Protein AF-A0AA41TZ88-F1 (afdb_monomer)

Solvent-accessible surface area (backbone atoms only — not comparable to full-atom values): 7646 Å² total; per-residue (Å²): 122,84,71,51,71,53,73,46,80,28,76,50,82,86,48,71,72,56,52,52,51,49,52,56,50,50,54,72,71,31,80,36,76,44,71,87,45,68,51,34,34,44,33,20,28,51,43,65,84,74,71,44,84,81,65,102,60,92,67,61,49,42,34,39,40,38,36,41,36,88,97,21,65,59,59,93,59,40,37,65,69,52,78,91,51,87,49,33,90,81,72,76,41,64,66,53,26,36,42,35,41,32,48,53,52,88,50,81,63,38,55,58,47,45,56,45,35,68,75,55,46,64,89,56,25,47,69,69,78,133

Structure (mmCIF, N/CA/C/O backbone):
data_AF-A0AA41TZ88-F1
#
_entry.id   AF-A0AA41TZ88-F1
#
loop_
_atom_site.group_PDB
_atom_site.id
_atom_site.type_symbol
_atom_site.label_atom_id
_atom_site.label_alt_id
_atom_site.label_comp_id
_atom_site.label_asym_id
_atom_site.label_entity_id
_atom_site.label_seq_id
_atom_site.pdbx_PDB_ins_code
_atom_site.Cartn_x
_atom_site.Cartn_y
_atom_site.Cartn_z
_atom_site.occupancy
_atom_site.B_iso_or_equiv
_atom_site.auth_seq_id
_atom_site.auth_comp_id
_atom_site.auth_asym_id
_atom_site.auth_atom_id
_atom_site.pdbx_PDB_model_num
ATOM 1 N N . MET A 1 1 ? 1.968 11.458 -18.894 1.00 39.22 1 MET A N 1
ATOM 2 C CA . MET A 1 1 ? 0.773 10.583 -18.788 1.00 39.22 1 MET A CA 1
ATOM 3 C C . MET A 1 1 ? 0.180 10.893 -17.418 1.00 39.22 1 MET A C 1
ATOM 5 O O . MET A 1 1 ? 0.966 11.195 -16.534 1.00 39.22 1 MET A O 1
ATOM 9 N N . ARG A 1 2 ? -1.142 10.994 -17.206 1.00 42.16 2 ARG A N 1
ATOM 10 C CA . ARG A 1 2 ? -1.626 11.344 -15.849 1.00 42.16 2 ARG A CA 1
ATOM 11 C C . ARG A 1 2 ? -1.210 10.228 -14.885 1.00 42.16 2 ARG A C 1
ATOM 13 O O . ARG A 1 2 ? -1.413 9.065 -15.218 1.00 42.16 2 ARG A O 1
ATOM 20 N N . SER A 1 3 ? -0.610 10.587 -13.749 1.00 54.56 3 SER A N 1
ATOM 21 C CA . SER A 1 3 ? -0.401 9.649 -12.643 1.00 54.56 3 SER A CA 1
ATOM 22 C C . SER A 1 3 ? -1.758 9.036 -12.291 1.00 54.56 3 SER A C 1
ATOM 24 O O . SER A 1 3 ? -2.723 9.775 -12.079 1.00 54.56 3 SER A O 1
ATOM 26 N N . GLY A 1 4 ? -1.848 7.710 -12.358 1.00 60.22 4 GLY A N 1
ATOM 27 C CA . GLY A 1 4 ? -3.029 6.951 -11.964 1.00 60.22 4 GLY A CA 1
ATOM 28 C C . GLY A 1 4 ? -2.799 6.377 -10.575 1.00 60.22 4 GLY A C 1
ATOM 29 O O . GLY A 1 4 ? -1.741 5.795 -10.326 1.00 60.22 4 GLY A O 1
ATOM 30 N N . SER A 1 5 ? -3.770 6.562 -9.687 1.00 65.62 5 SER A N 1
ATOM 31 C CA . SER A 1 5 ? -3.784 5.979 -8.349 1.00 65.62 5 SER A CA 1
ATOM 32 C C . SER A 1 5 ? -5.067 5.180 -8.166 1.00 65.62 5 SER A C 1
ATOM 34 O O . SER A 1 5 ? -6.146 5.729 -8.372 1.00 65.62 5 SER A O 1
ATOM 36 N N . GLU A 1 6 ? -4.940 3.920 -7.767 1.00 72.38 6 GLU A N 1
ATOM 37 C CA . GLU A 1 6 ? -6.067 3.041 -7.438 1.00 72.38 6 GLU A CA 1
ATOM 38 C C . GLU A 1 6 ? -5.967 2.642 -5.966 1.00 72.38 6 GLU A C 1
ATOM 40 O O . GLU A 1 6 ? -4.889 2.261 -5.509 1.00 72.38 6 GLU A O 1
ATOM 45 N N . GLY A 1 7 ? -7.072 2.754 -5.228 1.00 79.38 7 GLY A N 1
ATOM 46 C CA . GLY A 1 7 ? -7.145 2.481 -3.793 1.00 79.38 7 GLY A CA 1
ATOM 47 C C . GLY A 1 7 ? -8.147 1.377 -3.475 1.00 79.38 7 GLY A C 1
ATOM 48 O O . GLY A 1 7 ? -9.196 1.282 -4.112 1.00 79.38 7 GLY A O 1
ATOM 49 N N . ILE A 1 8 ? -7.825 0.537 -2.493 1.00 85.06 8 ILE A N 1
ATOM 50 C CA . ILE A 1 8 ? -8.709 -0.519 -1.991 1.00 85.06 8 ILE A CA 1
ATOM 51 C C . ILE A 1 8 ? -8.926 -0.319 -0.492 1.00 85.06 8 ILE A C 1
ATOM 53 O O . ILE A 1 8 ? -7.974 -0.357 0.284 1.00 85.06 8 ILE A O 1
ATOM 57 N N . GLU A 1 9 ? -10.189 -0.166 -0.103 1.00 86.69 9 GLU A N 1
ATOM 58 C CA . GLU A 1 9 ? -10.629 -0.009 1.285 1.00 86.69 9 GLU A CA 1
ATOM 59 C C . GLU A 1 9 ? -10.618 -1.338 2.054 1.00 86.69 9 GLU A C 1
ATOM 61 O O . GLU A 1 9 ? -11.050 -2.374 1.535 1.00 86.69 9 GLU A O 1
ATOM 66 N N . LEU A 1 10 ? -10.193 -1.307 3.320 1.00 87.94 10 LEU A N 1
ATOM 67 C CA . LEU A 1 10 ? -10.085 -2.483 4.185 1.00 87.94 10 LEU A CA 1
ATOM 68 C C . LEU A 1 10 ? -11.025 -2.408 5.394 1.00 87.94 10 LEU A C 1
ATOM 70 O O . LEU A 1 10 ? -11.052 -1.435 6.154 1.00 87.94 10 LEU A O 1
ATOM 74 N N . ALA A 1 11 ? -11.759 -3.500 5.616 1.00 86.81 11 ALA A N 1
ATOM 75 C CA . ALA A 1 11 ? -12.764 -3.619 6.676 1.00 86.81 11 ALA A CA 1
ATOM 76 C C . ALA A 1 11 ? -12.190 -3.817 8.089 1.00 86.81 11 ALA A C 1
ATOM 78 O O . ALA A 1 11 ? -12.936 -3.765 9.066 1.00 86.81 11 ALA A O 1
ATOM 79 N N . GLY A 1 12 ? -10.888 -4.072 8.215 1.00 86.44 12 GLY A N 1
ATOM 80 C CA . GLY A 1 12 ? -10.242 -4.363 9.490 1.00 86.44 12 GLY A CA 1
ATOM 81 C C . GLY A 1 12 ? -8.801 -3.878 9.534 1.00 86.44 12 GLY A C 1
ATOM 82 O O . GLY A 1 12 ? -8.214 -3.540 8.506 1.00 86.44 12 GLY A O 1
ATOM 83 N N . ALA A 1 13 ? -8.256 -3.840 10.750 1.00 88.00 13 ALA A N 1
ATOM 84 C CA . ALA A 1 13 ? -6.880 -3.435 10.976 1.00 88.00 13 ALA A CA 1
ATOM 85 C C . ALA A 1 13 ? -5.899 -4.368 10.264 1.00 88.00 13 ALA A C 1
ATOM 87 O O . ALA A 1 13 ? -6.077 -5.586 10.296 1.00 88.00 13 ALA A O 1
ATOM 88 N N . VAL A 1 14 ? -4.853 -3.790 9.673 1.00 89.38 14 VAL A N 1
ATOM 89 C CA . VAL A 1 14 ? -3.804 -4.560 9.001 1.00 89.38 14 VAL A CA 1
ATOM 90 C C . VAL A 1 14 ? -2.858 -5.136 10.049 1.00 89.38 14 VAL A C 1
ATOM 92 O O . VAL A 1 14 ? -2.150 -4.404 10.746 1.00 89.38 14 VAL A O 1
ATOM 95 N N . ALA A 1 15 ? -2.838 -6.460 10.167 1.00 92.25 15 ALA A N 1
ATOM 96 C CA . ALA A 1 15 ? -1.938 -7.159 11.073 1.00 92.25 15 ALA A CA 1
ATOM 97 C C . ALA A 1 15 ? -0.502 -7.196 10.523 1.00 92.25 15 ALA A C 1
ATOM 99 O O . ALA A 1 15 ? -0.278 -7.238 9.312 1.00 92.25 15 ALA A O 1
ATOM 100 N N . ASP A 1 16 ? 0.490 -7.302 11.413 1.00 93.31 16 ASP A N 1
ATOM 101 C CA . ASP A 1 16 ? 1.904 -7.418 11.016 1.00 93.31 16 ASP A CA 1
ATOM 102 C C . ASP A 1 16 ? 2.155 -8.582 10.053 1.00 93.31 16 ASP A C 1
ATOM 104 O O . ASP A 1 16 ? 2.862 -8.436 9.060 1.00 93.31 16 ASP A O 1
ATOM 108 N N . ALA A 1 17 ? 1.501 -9.720 10.286 1.00 95.62 17 ALA A N 1
ATOM 109 C CA . ALA A 1 17 ? 1.618 -10.882 9.412 1.00 95.62 17 ALA A CA 1
ATOM 110 C C . ALA A 1 17 ? 1.068 -10.631 7.994 1.00 95.62 17 ALA A C 1
ATOM 112 O O . ALA A 1 17 ? 1.520 -11.260 7.038 1.00 95.62 17 ALA A O 1
ATOM 113 N N . GLU A 1 18 ? 0.083 -9.747 7.833 1.00 95.12 18 GLU A N 1
ATOM 114 C CA . GLU A 1 18 ? -0.470 -9.381 6.522 1.00 95.12 18 GLU A CA 1
ATOM 115 C C . GLU A 1 18 ? 0.461 -8.416 5.797 1.00 95.12 18 GLU A C 1
ATOM 117 O O . GLU A 1 18 ? 0.728 -8.592 4.608 1.00 95.12 18 GLU A O 1
ATOM 122 N N . LEU A 1 19 ? 1.038 -7.469 6.536 1.00 94.44 19 LEU A N 1
ATOM 123 C CA . LEU A 1 19 ? 2.074 -6.583 6.028 1.00 94.44 19 LEU A CA 1
ATOM 124 C C . LEU A 1 19 ? 3.321 -7.363 5.583 1.00 94.44 19 LEU A C 1
ATOM 126 O O . LEU A 1 19 ? 3.873 -7.088 4.519 1.00 94.44 19 LEU A O 1
ATOM 130 N N . ASP A 1 20 ? 3.737 -8.378 6.340 1.00 96.56 20 ASP A N 1
ATOM 131 C CA . ASP A 1 20 ? 4.852 -9.256 5.972 1.00 96.56 20 ASP A CA 1
ATOM 132 C C . ASP A 1 20 ? 4.559 -10.072 4.712 1.00 96.56 20 ASP A C 1
ATOM 134 O O . ASP A 1 20 ? 5.423 -10.214 3.843 1.00 96.56 20 ASP A O 1
ATOM 138 N N . ARG A 1 21 ? 3.325 -10.563 4.556 1.00 97.06 21 ARG A N 1
ATOM 139 C CA . ARG A 1 21 ? 2.897 -11.221 3.312 1.00 97.06 21 ARG A CA 1
ATOM 140 C C . ARG A 1 21 ? 2.933 -10.258 2.131 1.00 97.06 21 ARG A C 1
ATOM 142 O O . ARG A 1 21 ? 3.422 -10.641 1.069 1.00 97.06 21 ARG A O 1
ATOM 149 N N . LEU A 1 22 ? 2.467 -9.022 2.316 1.00 95.31 22 LEU A N 1
ATOM 150 C CA . LEU A 1 22 ? 2.533 -7.990 1.285 1.00 95.31 22 LEU A CA 1
ATOM 151 C C . LEU A 1 22 ? 3.988 -7.697 0.902 1.00 95.31 22 LEU A C 1
ATOM 153 O O . LEU A 1 22 ? 4.316 -7.728 -0.280 1.00 95.31 22 LEU A O 1
ATOM 157 N N . ARG A 1 23 ? 4.888 -7.511 1.876 1.00 96.00 23 ARG A N 1
ATOM 158 C CA . ARG A 1 23 ? 6.332 -7.320 1.639 1.00 96.00 23 ARG A CA 1
ATOM 159 C C . ARG A 1 23 ? 6.931 -8.444 0.803 1.00 96.00 23 ARG A C 1
ATOM 161 O O . ARG A 1 23 ? 7.644 -8.178 -0.164 1.00 96.00 23 ARG A O 1
ATOM 168 N N . LEU A 1 24 ? 6.658 -9.692 1.179 1.00 97.69 24 LEU A N 1
ATOM 169 C CA . LEU A 1 24 ? 7.157 -10.867 0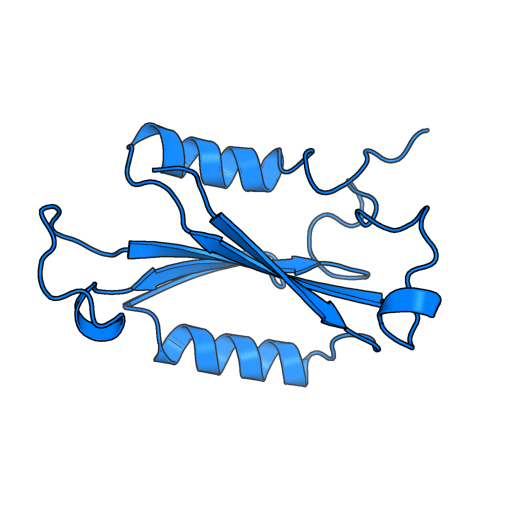.464 1.00 97.69 24 LEU A CA 1
ATOM 170 C C . LEU A 1 24 ? 6.633 -10.909 -0.973 1.00 97.69 24 LEU A C 1
ATOM 172 O O . LEU A 1 24 ? 7.407 -11.153 -1.898 1.00 97.69 24 LEU A O 1
ATOM 176 N N . PHE A 1 25 ? 5.343 -10.629 -1.162 1.00 96.44 25 PHE A N 1
ATOM 177 C CA . PHE A 1 25 ? 4.735 -10.562 -2.484 1.00 96.44 25 PHE A CA 1
ATOM 178 C C . PHE A 1 25 ? 5.366 -9.461 -3.346 1.00 96.44 25 PHE A C 1
ATOM 180 O O . PHE A 1 25 ? 5.835 -9.747 -4.447 1.00 96.44 25 PHE A O 1
ATOM 187 N N . LEU A 1 26 ? 5.438 -8.229 -2.830 1.00 95.50 26 LEU A N 1
ATOM 188 C CA . LEU A 1 26 ? 5.974 -7.072 -3.547 1.00 95.50 26 LEU A CA 1
ATOM 189 C C . LEU A 1 26 ? 7.429 -7.295 -3.967 1.00 95.50 26 LEU A C 1
ATOM 191 O O . LEU A 1 26 ? 7.752 -7.104 -5.136 1.00 95.50 26 LEU A O 1
ATOM 195 N N . ARG A 1 27 ? 8.274 -7.816 -3.066 1.00 95.62 27 ARG A N 1
ATOM 196 C CA . ARG A 1 27 ? 9.657 -8.209 -3.388 1.00 95.62 27 ARG A CA 1
ATOM 197 C C . ARG A 1 27 ? 9.741 -9.231 -4.519 1.00 95.62 27 ARG A C 1
ATOM 199 O O . ARG A 1 27 ? 10.689 -9.194 -5.292 1.00 95.62 27 ARG A O 1
ATOM 206 N N . GLY A 1 28 ? 8.782 -10.152 -4.608 1.00 94.69 28 GLY A N 1
ATOM 207 C CA . GLY A 1 28 ? 8.749 -11.171 -5.656 1.00 94.69 28 GLY A CA 1
ATOM 208 C C . GLY A 1 28 ? 8.351 -10.628 -7.031 1.00 94.69 28 GLY A C 1
ATOM 209 O O . GLY A 1 28 ? 8.795 -11.161 -8.052 1.00 94.69 28 GLY A O 1
ATOM 210 N N . VAL A 1 29 ? 7.522 -9.579 -7.077 1.00 90.75 29 VAL A N 1
ATOM 211 C CA . VAL A 1 29 ? 7.016 -8.993 -8.332 1.00 90.75 29 VAL A CA 1
ATOM 212 C C . VAL A 1 29 ? 7.840 -7.813 -8.847 1.00 90.75 29 VAL A C 1
ATOM 214 O O . VAL A 1 29 ? 7.727 -7.482 -10.024 1.00 90.75 29 VAL A O 1
ATOM 217 N N . SER A 1 30 ? 8.678 -7.212 -8.002 1.00 93.31 30 SER A N 1
ATOM 218 C CA . SER A 1 30 ? 9.505 -6.053 -8.342 1.00 93.31 30 SER A CA 1
ATOM 219 C C . SER A 1 30 ? 10.974 -6.403 -8.577 1.00 93.31 30 SER A C 1
ATOM 221 O O . SER A 1 30 ? 11.524 -7.273 -7.908 1.00 93.31 30 SER A O 1
ATOM 223 N N . ASP A 1 31 ? 11.630 -5.645 -9.446 1.00 93.19 31 ASP A N 1
ATOM 224 C CA . ASP A 1 31 ? 13.074 -5.692 -9.695 1.00 93.19 31 ASP A CA 1
ATOM 225 C C . ASP A 1 31 ? 13.841 -4.677 -8.825 1.00 93.19 31 ASP A C 1
ATOM 227 O O . ASP A 1 31 ? 15.009 -4.884 -8.500 1.00 93.19 31 ASP A O 1
ATOM 231 N N . ARG A 1 32 ? 13.169 -3.601 -8.389 1.00 92.94 32 ARG A N 1
ATOM 232 C CA . ARG A 1 32 ? 13.611 -2.716 -7.299 1.00 92.94 32 ARG A CA 1
ATOM 233 C C . ARG A 1 32 ? 12.545 -2.687 -6.212 1.00 92.94 32 ARG A C 1
ATOM 235 O O . ARG A 1 32 ? 11.381 -2.480 -6.531 1.00 92.94 32 ARG A O 1
ATOM 242 N N . PHE A 1 33 ? 12.955 -2.836 -4.957 1.00 95.00 33 PHE A N 1
ATOM 243 C CA . PHE A 1 33 ? 12.075 -2.796 -3.793 1.00 95.00 33 PHE A CA 1
ATOM 244 C C . PHE A 1 33 ? 12.730 -1.988 -2.676 1.00 95.00 33 PHE A C 1
ATOM 246 O O . PHE A 1 33 ? 13.793 -2.370 -2.183 1.00 95.00 33 PHE A O 1
ATOM 253 N N . GLU A 1 34 ? 12.070 -0.922 -2.244 1.00 93.62 34 GLU A N 1
ATOM 254 C CA . GLU A 1 34 ? 12.461 -0.131 -1.081 1.00 93.62 34 GLU A CA 1
ATOM 255 C C . GLU A 1 34 ? 11.231 0.097 -0.200 1.00 93.62 34 GLU A C 1
ATOM 257 O O . GLU A 1 34 ? 10.170 0.467 -0.689 1.00 93.62 34 GLU A O 1
ATOM 262 N N . GLU A 1 35 ? 11.357 -0.142 1.104 1.00 91.94 35 GLU A N 1
ATOM 263 C CA . GLU A 1 35 ? 10.343 0.250 2.085 1.00 91.94 35 GLU A CA 1
ATOM 264 C C . GLU A 1 35 ? 10.878 1.480 2.820 1.00 91.94 35 GLU A C 1
ATOM 266 O O . GLU A 1 35 ? 11.764 1.361 3.664 1.00 91.94 35 GLU A O 1
ATOM 271 N N . GLU A 1 36 ? 10.390 2.668 2.458 1.00 83.25 36 GLU A N 1
ATOM 272 C CA . GLU A 1 36 ? 10.867 3.934 3.040 1.00 83.25 36 GLU A CA 1
ATOM 273 C C . GLU A 1 36 ? 10.396 4.092 4.494 1.00 83.25 36 GLU A C 1
ATOM 275 O O . GLU A 1 36 ? 11.095 4.644 5.343 1.00 83.25 36 GLU A O 1
ATOM 280 N N . ARG A 1 37 ? 9.195 3.584 4.780 1.00 81.81 37 ARG A N 1
ATOM 281 C CA . ARG A 1 37 ? 8.540 3.568 6.094 1.00 81.81 37 ARG A CA 1
ATOM 282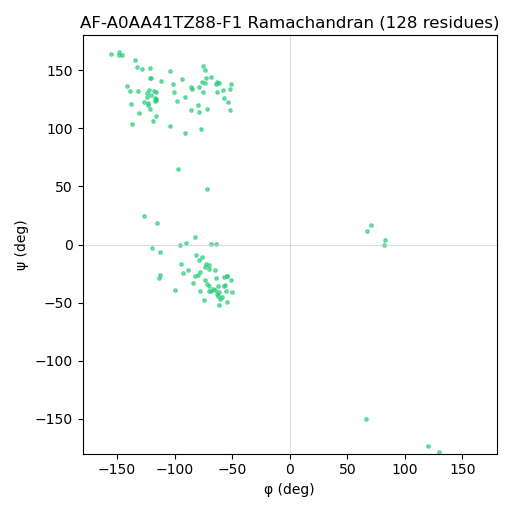 C C . ARG A 1 37 ? 7.537 2.421 6.138 1.00 81.81 37 ARG A C 1
ATOM 284 O O . ARG A 1 37 ? 7.143 1.914 5.089 1.00 81.81 37 ARG A O 1
ATOM 291 N N . ARG A 1 38 ? 7.089 2.039 7.337 1.00 88.25 38 ARG A N 1
ATOM 292 C CA . ARG A 1 38 ? 6.139 0.931 7.526 1.00 88.25 38 ARG A CA 1
ATOM 293 C C . ARG A 1 38 ? 4.906 1.115 6.632 1.00 88.25 38 ARG A C 1
ATOM 295 O O . ARG A 1 38 ? 4.160 2.076 6.803 1.00 88.25 38 ARG A O 1
ATOM 302 N N . GLY A 1 39 ? 4.716 0.193 5.687 1.00 88.25 39 GLY A N 1
ATOM 303 C CA . GLY A 1 39 ? 3.588 0.214 4.748 1.00 88.25 39 GLY A CA 1
ATOM 304 C C . GLY A 1 39 ? 3.758 1.108 3.517 1.00 88.25 39 GLY A C 1
ATOM 305 O O . GLY A 1 39 ? 2.826 1.195 2.731 1.00 88.25 39 GLY A O 1
ATOM 306 N N . SER A 1 40 ? 4.913 1.744 3.308 1.00 89.50 40 SER A N 1
ATOM 307 C CA . SER A 1 40 ? 5.193 2.582 2.134 1.00 89.50 40 SER A CA 1
ATOM 308 C C . SER A 1 40 ? 6.321 1.978 1.312 1.00 89.50 40 SER A C 1
ATOM 310 O O . SER A 1 40 ? 7.482 1.993 1.729 1.00 89.50 40 SER A O 1
ATOM 312 N N . PHE A 1 41 ? 5.977 1.474 0.133 1.00 91.00 41 PHE A N 1
ATOM 313 C CA . PHE A 1 41 ? 6.872 0.718 -0.733 1.00 91.00 41 PHE A CA 1
ATOM 314 C C . PHE A 1 41 ? 7.102 1.451 -2.052 1.00 91.00 41 PHE A C 1
ATOM 316 O O . PHE A 1 41 ? 6.146 1.742 -2.771 1.00 91.00 41 PHE A O 1
ATOM 323 N N . ASP A 1 42 ? 8.360 1.706 -2.396 1.00 91.56 42 ASP A N 1
ATOM 324 C CA . ASP A 1 42 ? 8.784 2.166 -3.715 1.00 91.56 42 ASP A CA 1
ATOM 325 C C . ASP A 1 42 ? 9.275 0.971 -4.539 1.00 91.56 42 ASP A C 1
ATOM 327 O O . ASP A 1 42 ? 10.168 0.223 -4.130 1.00 91.56 42 ASP A O 1
ATOM 331 N N . LEU A 1 43 ? 8.666 0.779 -5.706 1.00 92.31 43 LEU A N 1
ATOM 332 C CA . LEU A 1 43 ? 8.862 -0.386 -6.553 1.00 92.31 43 LEU A CA 1
ATOM 333 C C . LEU A 1 43 ? 9.357 0.035 -7.931 1.00 92.31 43 LEU A C 1
ATOM 335 O O . LEU A 1 43 ? 8.917 1.036 -8.492 1.00 92.31 43 LEU A O 1
ATOM 339 N N . GLY A 1 44 ? 10.238 -0.769 -8.509 1.00 91.62 44 GLY A N 1
ATOM 340 C CA . GLY A 1 44 ? 10.563 -0.734 -9.930 1.00 91.62 44 GLY A CA 1
ATOM 341 C C . GLY A 1 44 ? 10.263 -2.089 -10.552 1.00 91.62 44 GLY A C 1
ATOM 342 O O . GLY A 1 44 ? 10.722 -3.099 -10.027 1.00 91.62 44 GLY A O 1
ATOM 343 N N . VAL A 1 45 ? 9.507 -2.120 -11.648 1.00 90.06 45 VAL A N 1
ATOM 344 C CA . VAL A 1 45 ? 9.123 -3.359 -12.345 1.00 90.06 45 VAL A CA 1
ATOM 345 C C . VAL A 1 45 ? 9.558 -3.281 -13.803 1.00 90.06 45 VAL A C 1
ATOM 347 O O . VAL A 1 45 ? 9.275 -2.286 -14.472 1.00 90.06 45 VAL A O 1
ATOM 350 N N . VAL A 1 46 ? 10.239 -4.298 -14.324 1.00 88.19 46 VAL A N 1
ATOM 351 C CA . VAL A 1 46 ? 10.575 -4.333 -15.755 1.00 88.19 46 VAL A CA 1
ATOM 352 C C . VAL A 1 46 ? 9.295 -4.399 -16.614 1.00 88.19 46 VAL A C 1
ATOM 354 O O . VAL A 1 46 ? 8.341 -5.091 -16.240 1.00 88.19 46 VAL A O 1
ATOM 357 N N . PRO A 1 47 ? 9.221 -3.681 -17.751 1.00 84.19 47 PRO A N 1
ATOM 358 C CA . PRO A 1 47 ? 8.002 -3.575 -18.562 1.00 84.19 47 PRO A CA 1
ATOM 359 C C . PRO A 1 47 ? 7.429 -4.924 -19.016 1.00 84.19 47 PRO A C 1
ATOM 361 O O . PRO A 1 47 ? 6.210 -5.103 -19.048 1.00 84.19 47 PRO A O 1
ATOM 364 N N . GLU A 1 48 ? 8.292 -5.898 -19.292 1.00 84.44 48 GLU A N 1
ATOM 365 C CA . GLU A 1 48 ? 7.924 -7.225 -19.784 1.00 84.44 48 GLU A CA 1
ATOM 366 C C . GLU A 1 48 ? 7.059 -7.980 -18.768 1.00 84.44 48 GLU A C 1
ATOM 368 O O . GLU A 1 48 ? 6.114 -8.674 -19.143 1.00 84.44 48 GLU A O 1
ATOM 373 N N . ARG A 1 49 ? 7.320 -7.793 -17.467 1.00 84.38 49 ARG A N 1
ATOM 374 C CA . ARG A 1 49 ? 6.520 -8.397 -16.386 1.00 84.38 49 ARG A CA 1
ATOM 375 C C . ARG A 1 49 ? 5.124 -7.794 -16.274 1.00 84.38 49 ARG A C 1
ATOM 377 O O . ARG A 1 49 ? 4.230 -8.439 -15.735 1.00 84.38 49 ARG A O 1
ATOM 384 N N . LEU A 1 50 ? 4.933 -6.585 -16.795 1.00 81.69 50 LEU A N 1
ATOM 385 C CA . LEU A 1 50 ? 3.637 -5.913 -16.880 1.00 81.69 50 LEU A CA 1
ATOM 386 C C . LEU A 1 50 ? 2.908 -6.224 -18.196 1.00 81.69 50 LEU A C 1
ATOM 388 O O . LEU A 1 50 ? 1.834 -5.679 -18.438 1.00 81.69 50 LEU A O 1
ATOM 392 N N . GLY A 1 51 ? 3.488 -7.061 -19.066 1.00 83.56 51 GLY A N 1
ATOM 393 C CA . GLY A 1 51 ? 2.959 -7.321 -20.405 1.00 83.56 51 GLY A CA 1
ATOM 394 C C . GLY A 1 51 ? 3.115 -6.138 -21.366 1.00 83.56 51 GLY A C 1
ATOM 395 O O . GLY A 1 51 ? 2.452 -6.099 -22.401 1.00 83.56 51 GLY A O 1
ATOM 396 N N . VAL A 1 52 ? 3.977 -5.169 -21.040 1.00 77.69 52 VAL A N 1
ATOM 397 C CA . VAL A 1 52 ? 4.273 -4.013 -21.892 1.00 77.69 52 VAL A CA 1
ATOM 398 C C . VAL A 1 52 ? 5.451 -4.380 -22.789 1.00 77.69 52 VAL A C 1
ATOM 400 O O . VAL A 1 52 ? 6.602 -4.310 -22.372 1.00 77.69 52 VAL A O 1
ATOM 403 N N . LEU A 1 53 ? 5.140 -4.816 -24.011 1.00 68.19 53 LEU A N 1
ATOM 404 C CA . LEU A 1 53 ? 6.126 -5.301 -24.985 1.00 68.19 53 LEU A CA 1
ATOM 405 C C . LEU A 1 53 ? 6.706 -4.195 -25.873 1.00 68.19 53 LEU A C 1
ATOM 407 O O . LEU A 1 53 ? 7.784 -4.375 -26.427 1.00 68.19 53 LEU A O 1
ATOM 411 N N . ASP A 1 54 ? 5.995 -3.073 -26.005 1.00 63.53 54 ASP A N 1
ATOM 412 C CA . ASP A 1 54 ? 6.424 -1.928 -26.805 1.00 63.53 54 ASP A CA 1
ATOM 413 C C . ASP A 1 54 ? 6.555 -0.723 -25.879 1.00 63.53 54 ASP A C 1
ATOM 415 O O . ASP A 1 54 ? 5.588 -0.214 -25.303 1.00 63.53 54 ASP A O 1
ATOM 419 N N . SER A 1 55 ? 7.801 -0.374 -25.610 1.00 63.59 55 SER A N 1
ATOM 420 C CA . SER A 1 55 ? 8.175 0.589 -24.598 1.00 63.59 55 SER A CA 1
ATOM 421 C C . SER A 1 55 ? 9.253 1.481 -25.179 1.00 63.59 55 SER A C 1
ATOM 423 O O . SER A 1 55 ? 10.425 1.121 -25.175 1.00 63.59 55 SER A O 1
ATOM 425 N N . ASP A 1 56 ? 8.877 2.697 -25.561 1.00 64.81 56 ASP A N 1
ATOM 426 C CA . ASP A 1 56 ? 9.796 3.738 -26.041 1.00 64.81 56 ASP A CA 1
ATOM 427 C C . ASP A 1 56 ? 10.812 4.196 -24.966 1.00 64.81 56 ASP A C 1
ATOM 429 O O . ASP A 1 56 ? 11.591 5.124 -25.187 1.00 64.81 56 ASP A O 1
ATOM 433 N N . ARG A 1 57 ? 10.756 3.620 -23.755 1.00 63.72 57 ARG A N 1
ATOM 434 C CA . ARG A 1 57 ? 11.591 3.975 -22.603 1.00 63.72 57 ARG A CA 1
ATOM 435 C C . ARG A 1 57 ? 12.229 2.753 -21.959 1.00 63.72 57 ARG A C 1
ATOM 437 O O . ARG A 1 57 ? 11.544 1.967 -21.298 1.00 63.72 57 ARG A O 1
ATOM 444 N N . ASP A 1 58 ? 13.547 2.678 -22.061 1.00 65.31 58 ASP A N 1
ATOM 445 C CA . ASP A 1 58 ? 14.361 1.695 -21.352 1.00 65.31 58 ASP A CA 1
ATOM 446 C C . ASP A 1 58 ? 14.283 1.897 -19.822 1.00 65.31 58 ASP A C 1
ATOM 448 O O . ASP A 1 58 ? 14.339 3.026 -19.326 1.00 65.31 58 ASP A O 1
ATOM 452 N N . GLY A 1 59 ? 14.172 0.798 -19.063 1.00 80.19 59 GLY A N 1
ATOM 453 C CA . GLY A 1 59 ? 14.310 0.772 -17.597 1.00 80.19 59 GLY A CA 1
ATOM 454 C C . GLY A 1 59 ? 13.091 0.268 -16.807 1.00 80.19 59 GLY A C 1
ATOM 455 O O . GLY A 1 59 ? 12.072 -0.140 -17.364 1.00 80.19 59 GLY A O 1
ATOM 456 N N . LEU A 1 60 ? 13.175 0.372 -15.475 1.00 85.38 60 LEU A N 1
ATOM 457 C CA . LEU A 1 60 ? 12.122 -0.040 -14.536 1.00 85.38 60 LEU A CA 1
ATOM 458 C C . LEU A 1 60 ? 10.948 0.939 -14.483 1.00 85.38 60 LEU A C 1
ATOM 460 O O . LEU A 1 60 ? 11.140 2.129 -14.254 1.00 85.38 60 LEU A O 1
ATOM 464 N N . ARG A 1 61 ? 9.725 0.420 -14.583 1.00 85.62 61 ARG A N 1
ATOM 465 C CA . ARG A 1 61 ? 8.471 1.146 -14.355 1.00 85.62 61 ARG A CA 1
ATOM 466 C C . ARG A 1 61 ? 8.301 1.429 -12.859 1.00 85.62 61 ARG A C 1
ATOM 468 O O . ARG A 1 61 ? 8.218 0.467 -12.093 1.00 85.62 61 ARG A O 1
ATOM 475 N N . PRO A 1 62 ? 8.274 2.706 -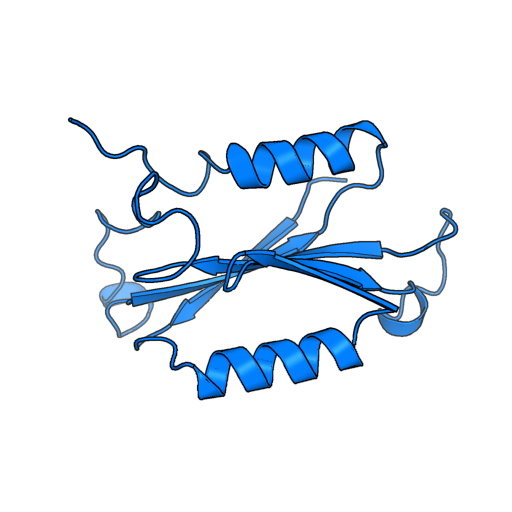12.438 1.00 87.69 62 PRO A N 1
ATOM 476 C CA . PRO A 1 62 ? 8.210 3.049 -11.027 1.00 87.69 62 PRO A CA 1
ATOM 477 C C . PRO A 1 62 ? 6.766 3.051 -10.502 1.00 87.69 62 PRO A C 1
ATOM 479 O O . PRO A 1 62 ? 5.871 3.644 -11.109 1.00 87.69 62 PRO A O 1
ATOM 482 N N . PHE A 1 63 ? 6.554 2.433 -9.341 1.00 87.88 63 PHE A N 1
ATOM 483 C CA . PHE A 1 63 ? 5.279 2.418 -8.620 1.00 87.88 63 PHE A CA 1
ATOM 484 C C . PHE A 1 63 ? 5.491 2.742 -7.140 1.00 87.88 63 PHE A C 1
ATOM 486 O O . PHE A 1 63 ? 6.550 2.459 -6.589 1.00 87.88 63 PHE A O 1
ATOM 493 N N . ALA A 1 64 ? 4.476 3.298 -6.484 1.00 88.81 64 ALA A N 1
ATOM 494 C CA . ALA A 1 64 ? 4.368 3.261 -5.029 1.00 88.81 64 ALA A CA 1
ATOM 495 C C . ALA A 1 64 ? 3.190 2.381 -4.610 1.00 88.81 64 ALA A C 1
ATOM 497 O O . ALA A 1 64 ? 2.130 2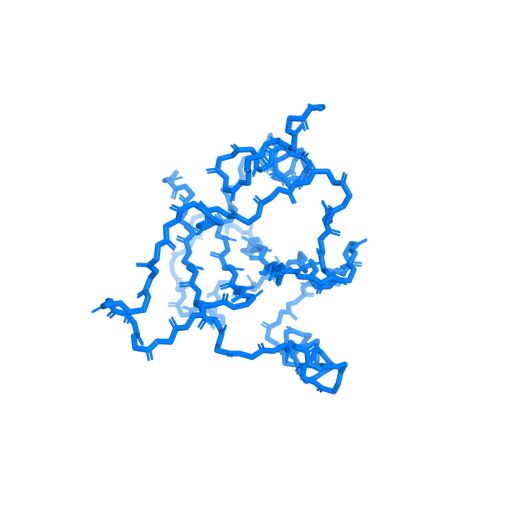.443 -5.230 1.00 88.81 64 ALA A O 1
ATOM 498 N N . VAL A 1 65 ? 3.374 1.601 -3.548 1.00 90.38 65 VAL A N 1
ATOM 499 C CA . VAL A 1 65 ? 2.288 0.930 -2.826 1.00 90.38 65 VAL A CA 1
ATOM 500 C C . VAL A 1 65 ? 2.271 1.482 -1.410 1.00 90.38 65 VAL A C 1
ATOM 502 O O . VAL A 1 65 ? 3.295 1.446 -0.731 1.00 90.38 65 VAL A O 1
ATOM 505 N N . VAL A 1 66 ? 1.134 2.016 -0.977 1.00 87.44 66 VAL A N 1
ATOM 506 C CA . VAL A 1 66 ? 0.992 2.684 0.320 1.00 87.44 66 VAL A CA 1
ATOM 507 C C . VAL A 1 66 ? -0.164 2.058 1.077 1.00 87.44 66 VAL A C 1
ATOM 509 O O . VAL A 1 66 ? -1.279 2.026 0.574 1.00 87.44 66 VAL A O 1
ATOM 512 N N . VAL A 1 67 ? 0.115 1.558 2.275 1.00 88.19 67 VAL A N 1
ATOM 513 C CA . VAL A 1 67 ? -0.885 1.196 3.276 1.00 88.19 67 VAL A CA 1
ATOM 514 C C . VAL A 1 67 ? -1.110 2.423 4.150 1.00 88.19 67 VAL A C 1
ATOM 516 O O . VAL A 1 67 ? -0.148 2.970 4.695 1.00 88.19 67 VAL A O 1
ATOM 519 N N . SER A 1 68 ? -2.362 2.834 4.288 1.00 82.56 68 SER A N 1
ATOM 520 C CA . SER A 1 68 ? -2.764 3.993 5.083 1.00 82.56 68 SER A CA 1
ATOM 521 C C . SER A 1 68 ? -3.752 3.565 6.166 1.00 82.56 68 SER A C 1
ATOM 523 O O . SER A 1 68 ? -4.486 2.593 5.996 1.00 82.56 68 SER A O 1
ATOM 525 N N . GLY A 1 69 ? -3.771 4.287 7.284 1.00 79.88 69 GLY A N 1
ATOM 526 C CA . GLY A 1 69 ? -4.614 3.998 8.446 1.00 79.88 69 GLY A CA 1
ATOM 527 C C . GLY A 1 69 ? -3.802 3.977 9.745 1.00 79.88 69 GLY A C 1
ATOM 528 O O . GLY A 1 69 ? -2.598 4.242 9.717 1.00 79.88 69 GLY A O 1
ATOM 529 N N . PRO A 1 70 ? -4.440 3.692 10.891 1.00 81.62 70 PRO A N 1
ATOM 530 C CA . PRO A 1 70 ? -3.769 3.687 12.189 1.00 81.62 70 PRO A CA 1
ATOM 531 C C . PRO A 1 70 ? -2.494 2.829 12.207 1.00 81.62 70 PRO A C 1
ATOM 533 O O . PRO A 1 70 ? -2.500 1.682 11.771 1.00 81.62 70 PRO A O 1
ATOM 536 N N . ALA A 1 71 ? -1.406 3.361 12.765 1.00 83.50 71 ALA A N 1
ATOM 537 C CA . ALA A 1 71 ? -0.069 2.765 12.825 1.00 83.50 71 ALA A CA 1
ATOM 538 C C . ALA A 1 71 ? 0.684 2.612 11.481 1.00 83.50 71 ALA A C 1
ATOM 540 O O . ALA A 1 71 ? 1.732 1.943 11.445 1.00 83.50 71 ALA A O 1
ATOM 541 N N . PHE A 1 72 ?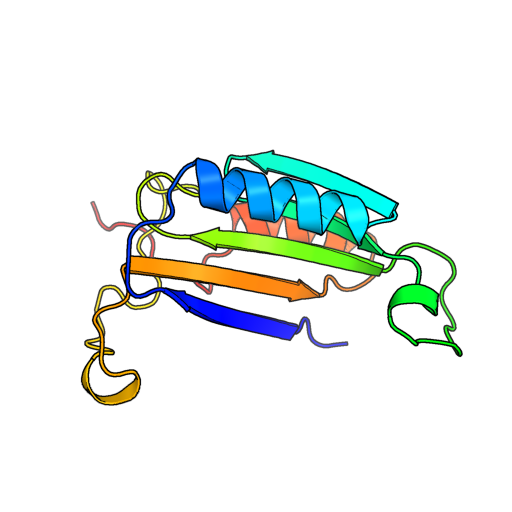 0.193 3.236 10.403 1.00 81.25 72 PHE A N 1
ATOM 542 C CA . PHE A 1 72 ? 0.814 3.276 9.075 1.00 81.25 72 PHE A CA 1
ATOM 543 C C . PHE A 1 72 ? 0.947 4.711 8.545 1.00 81.25 72 PHE A C 1
ATOM 545 O O . PHE A 1 72 ? 0.142 5.586 8.853 1.00 81.25 72 PHE A O 1
ATOM 552 N N . GLY A 1 73 ? 1.961 4.955 7.708 1.00 68.94 73 GLY A N 1
ATOM 553 C CA . GLY A 1 73 ? 2.196 6.280 7.121 1.00 68.94 73 GLY A CA 1
ATOM 554 C C . GLY A 1 73 ? 2.583 7.347 8.155 1.00 68.94 73 GLY A C 1
ATOM 555 O O . GLY A 1 73 ? 3.218 7.033 9.159 1.00 68.94 73 GLY A O 1
ATOM 556 N N . ASP A 1 74 ? 2.227 8.610 7.896 1.00 63.38 74 ASP A N 1
ATOM 557 C CA . ASP A 1 74 ? 2.413 9.710 8.855 1.00 63.38 74 ASP A CA 1
ATOM 558 C C . ASP A 1 74 ? 1.107 9.972 9.624 1.00 63.38 74 ASP A C 1
ATOM 560 O O . ASP A 1 74 ? 0.494 11.031 9.488 1.00 63.38 74 ASP A O 1
ATOM 564 N N . GLU A 1 75 ? 0.661 9.004 10.426 1.00 62.06 75 GLU A N 1
ATOM 565 C CA . GLU A 1 75 ? -0.528 9.142 11.291 1.00 62.06 75 GLU A CA 1
ATOM 566 C C . GLU A 1 75 ? -0.481 10.416 12.162 1.00 62.06 75 GLU A C 1
ATOM 568 O O . GLU A 1 75 ? -1.506 11.039 12.443 1.00 62.06 75 GLU A O 1
ATOM 573 N N . ASP A 1 76 ? 0.725 10.852 12.535 1.00 61.38 76 ASP A N 1
ATOM 574 C CA . ASP A 1 76 ? 0.953 12.077 13.304 1.00 61.38 76 ASP A CA 1
ATOM 575 C C . ASP A 1 76 ? 0.735 13.367 12.489 1.00 61.38 76 ASP A C 1
ATOM 577 O O . ASP A 1 76 ? 0.589 14.448 13.062 1.00 61.38 76 ASP A O 1
ATOM 581 N N . VAL A 1 77 ? 0.718 13.278 11.157 1.00 55.50 77 VAL A N 1
ATOM 582 C CA . VAL A 1 77 ? 0.708 14.427 10.234 1.00 55.50 77 VAL A CA 1
ATOM 583 C C . VAL A 1 77 ? -0.618 14.535 9.468 1.00 55.50 77 VAL A C 1
ATOM 585 O O . VAL A 1 77 ? -1.021 15.635 9.079 1.00 55.50 77 VAL A O 1
ATOM 588 N N . PHE A 1 78 ? -1.334 13.425 9.281 1.00 57.94 78 PHE A N 1
ATOM 589 C CA . PHE A 1 78 ? -2.380 13.313 8.269 1.00 57.94 78 PHE A CA 1
ATOM 590 C C . PHE A 1 78 ? -3.618 12.519 8.735 1.00 57.94 78 PHE A C 1
ATOM 592 O O . PHE A 1 78 ? -3.497 11.450 9.324 1.00 57.94 78 PHE A O 1
ATOM 599 N N . GLU A 1 79 ? -4.823 13.017 8.424 1.00 54.12 79 GLU A N 1
ATOM 600 C CA . GLU A 1 79 ? -6.102 12.312 8.642 1.00 54.12 79 GLU A CA 1
ATOM 601 C C . GLU A 1 79 ? -6.542 11.545 7.392 1.00 54.12 79 GLU A C 1
ATOM 603 O O . GLU A 1 79 ? -6.416 12.065 6.280 1.00 54.12 79 GLU A O 1
ATOM 608 N N . ALA A 1 80 ? -7.127 10.355 7.579 1.00 62.09 80 ALA A N 1
ATOM 609 C CA . ALA A 1 80 ? -7.664 9.523 6.500 1.00 62.09 80 ALA A CA 1
ATOM 610 C C . ALA A 1 80 ? -8.607 10.316 5.572 1.00 62.09 80 ALA A C 1
ATOM 612 O O . ALA A 1 80 ? -9.454 11.079 6.046 1.00 62.09 80 ALA A O 1
ATOM 613 N N . GLN A 1 81 ? -8.497 10.109 4.251 1.00 57.31 81 GLN A N 1
ATOM 614 C CA . GLN A 1 81 ? -9.222 10.888 3.230 1.00 57.31 81 GLN A CA 1
ATOM 615 C C . GLN A 1 81 ? -10.743 10.914 3.424 1.00 57.31 81 GLN A C 1
ATOM 617 O O . GLN A 1 81 ? -11.418 11.848 2.990 1.00 57.31 81 GLN A O 1
ATOM 622 N N . HIS A 1 82 ? -11.274 9.869 4.053 1.00 61.28 82 HIS A N 1
ATOM 623 C CA . HIS A 1 82 ? -12.699 9.635 4.237 1.00 61.28 82 HIS A CA 1
ATOM 624 C C . HIS A 1 82 ? -13.121 9.673 5.705 1.00 61.28 82 HIS A C 1
ATOM 626 O O . HIS A 1 82 ? -14.203 9.199 6.038 1.00 61.28 82 HIS A O 1
ATOM 632 N N . ALA A 1 83 ? -12.309 10.264 6.587 1.00 63.75 83 ALA A N 1
ATOM 633 C CA . ALA A 1 83 ? -12.650 10.389 8.003 1.00 63.75 83 ALA A CA 1
ATOM 634 C C . ALA A 1 83 ? -13.991 11.121 8.235 1.00 63.75 83 ALA A C 1
ATOM 636 O O . ALA A 1 83 ? -14.679 10.848 9.217 1.00 63.75 83 ALA A O 1
ATOM 637 N N . ASP A 1 84 ? -14.387 12.023 7.326 1.00 68.19 84 ASP A N 1
ATOM 638 C CA . ASP A 1 84 ? -15.643 12.781 7.381 1.00 68.19 84 ASP A CA 1
ATOM 639 C C . ASP A 1 84 ? -16.799 12.168 6.567 1.00 68.19 84 ASP A C 1
ATOM 641 O O . ASP A 1 84 ? -17.907 12.711 6.584 1.00 68.19 84 ASP A O 1
ATOM 645 N N . MET A 1 85 ? -16.587 11.037 5.885 1.00 74.19 85 MET A N 1
ATOM 646 C CA . MET A 1 85 ? -17.596 10.391 5.046 1.00 74.19 85 MET A CA 1
ATOM 647 C C . MET A 1 85 ? -17.958 8.999 5.569 1.00 74.19 85 MET A C 1
ATOM 649 O O . MET A 1 85 ? -17.112 8.120 5.706 1.00 74.19 85 MET A O 1
ATOM 653 N N . ASP A 1 86 ? -19.251 8.757 5.794 1.00 81.44 86 ASP A N 1
ATOM 654 C CA . ASP A 1 86 ? -19.728 7.407 6.086 1.00 81.44 86 ASP A CA 1
ATOM 655 C C . ASP A 1 86 ? -19.794 6.582 4.796 1.00 81.44 86 ASP A C 1
ATOM 657 O O . ASP A 1 86 ? -20.738 6.696 4.014 1.00 81.44 86 ASP A O 1
ATOM 661 N N . LEU A 1 87 ? -18.773 5.755 4.575 1.00 82.69 87 LEU A N 1
ATOM 662 C CA . LEU A 1 87 ? -18.673 4.880 3.408 1.00 82.69 87 LEU A CA 1
ATOM 663 C C . LEU A 1 87 ? -19.519 3.604 3.513 1.00 82.69 87 LEU A C 1
ATOM 665 O O . LEU A 1 87 ? -19.764 2.952 2.494 1.00 82.69 87 LEU A O 1
ATOM 669 N N . ARG A 1 88 ? -20.038 3.265 4.703 1.00 86.31 88 ARG A N 1
ATOM 670 C CA . ARG A 1 88 ? -20.831 2.041 4.927 1.00 86.31 88 ARG A CA 1
ATOM 671 C C . ARG A 1 88 ? -21.971 1.838 3.923 1.00 86.31 88 ARG A C 1
ATOM 673 O O . ARG A 1 88 ? -22.134 0.699 3.489 1.00 86.31 88 ARG A O 1
ATOM 680 N N . PRO A 1 89 ? -22.741 2.864 3.506 1.00 91.50 89 PRO A N 1
ATOM 681 C CA . PRO A 1 89 ? -23.822 2.683 2.538 1.00 91.50 89 PRO A CA 1
ATOM 682 C C . PRO A 1 89 ? -23.352 2.252 1.142 1.00 91.50 89 PRO A C 1
ATOM 684 O O . PRO A 1 89 ? -24.145 1.696 0.388 1.00 91.50 89 PRO A O 1
ATOM 687 N N . PHE A 1 90 ? -22.089 2.510 0.792 1.00 88.38 90 PHE A N 1
ATOM 688 C CA . PHE A 1 90 ? -21.540 2.242 -0.539 1.00 88.38 90 PHE A CA 1
ATOM 689 C C . PHE A 1 90 ? -20.730 0.946 -0.588 1.00 88.38 90 PHE A C 1
ATOM 691 O O . PHE A 1 90 ? -20.824 0.212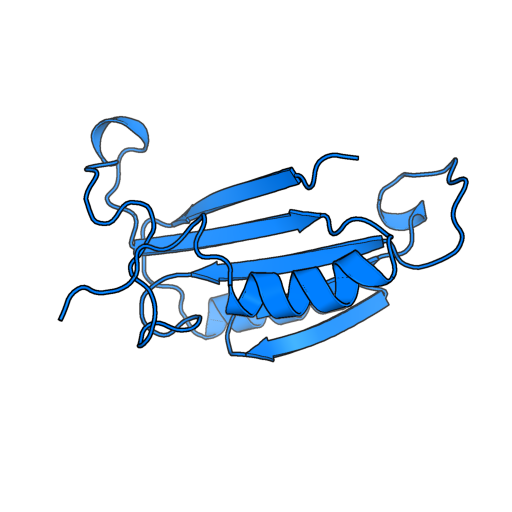 -1.569 1.00 88.38 90 PHE A O 1
ATOM 698 N N . ILE A 1 91 ? -19.958 0.655 0.466 1.00 86.19 91 ILE A N 1
ATOM 699 C CA . ILE A 1 91 ? -19.037 -0.495 0.499 1.00 86.19 91 ILE A CA 1
ATOM 700 C C . ILE A 1 91 ? -19.442 -1.586 1.504 1.00 86.19 91 ILE A C 1
ATOM 702 O O . ILE A 1 91 ? -18.840 -2.654 1.531 1.00 86.19 91 ILE A O 1
ATOM 706 N N . GLY A 1 92 ? -20.473 -1.351 2.323 1.00 91.44 92 GLY A N 1
ATOM 707 C CA . GLY A 1 92 ? -21.020 -2.331 3.270 1.00 91.44 92 GLY A CA 1
ATOM 708 C C . GLY A 1 92 ? -20.270 -2.454 4.603 1.00 91.44 92 GLY A C 1
ATOM 709 O O . GLY A 1 92 ? -20.692 -3.226 5.462 1.00 91.44 92 GLY A O 1
ATOM 710 N N . PHE A 1 93 ? -19.191 -1.695 4.810 1.00 88.38 93 PHE A N 1
ATOM 711 C CA . PHE A 1 93 ? -18.414 -1.666 6.054 1.00 88.38 93 PHE A CA 1
ATOM 712 C C . PHE A 1 93 ? -17.812 -0.278 6.313 1.00 88.38 93 PHE A C 1
ATOM 714 O O . PHE A 1 93 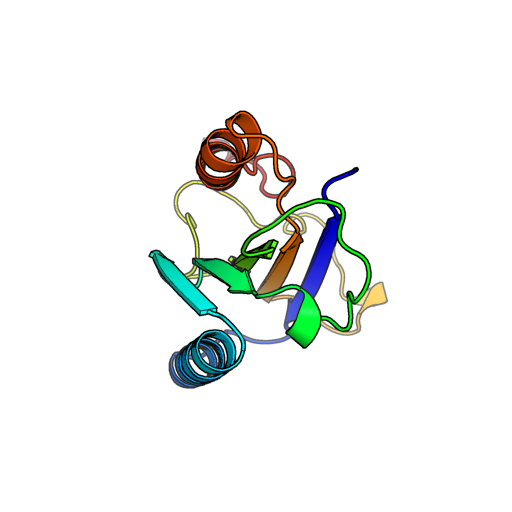? -17.777 0.569 5.423 1.00 88.38 93 PHE A O 1
ATOM 721 N N . ALA A 1 94 ? -17.391 -0.027 7.556 1.00 85.81 94 ALA A N 1
ATOM 722 C CA . ALA A 1 94 ? -16.632 1.173 7.901 1.00 85.81 94 ALA A CA 1
ATOM 723 C C . ALA A 1 94 ? -15.148 0.880 7.641 1.00 85.81 94 ALA A C 1
ATOM 725 O O . ALA A 1 94 ? -14.614 -0.028 8.286 1.00 85.81 94 ALA A O 1
ATOM 726 N N . PRO A 1 95 ? -14.499 1.569 6.692 1.00 83.94 95 PRO A N 1
ATOM 727 C CA . PRO A 1 95 ? -13.099 1.325 6.404 1.00 83.94 95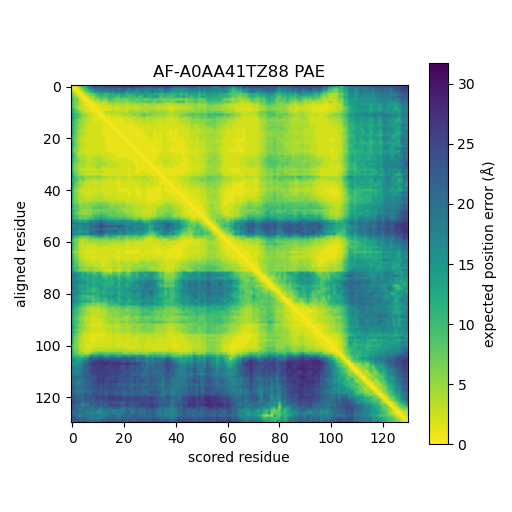 PRO A CA 1
ATOM 728 C C . PRO A 1 95 ? -12.233 1.774 7.576 1.00 83.94 95 PRO A C 1
ATOM 730 O O . PRO A 1 95 ? -12.532 2.755 8.259 1.00 83.94 95 PRO A O 1
ATOM 733 N N . THR A 1 96 ? -11.168 1.019 7.819 1.00 84.25 96 THR A N 1
ATOM 734 C CA . THR A 1 96 ? -10.179 1.340 8.862 1.00 84.25 96 THR A CA 1
ATOM 735 C C . THR A 1 96 ? -8.818 1.683 8.274 1.00 84.25 96 THR A C 1
ATOM 737 O O . THR A 1 96 ? -8.066 2.434 8.887 1.00 84.25 96 THR A O 1
ATOM 740 N N . HIS A 1 97 ? -8.513 1.114 7.109 1.00 84.81 97 HIS A N 1
ATOM 741 C CA . HIS A 1 97 ? -7.266 1.257 6.374 1.00 84.81 97 HIS A CA 1
ATOM 742 C C . HIS A 1 97 ? -7.575 1.232 4.880 1.00 84.81 97 HIS A C 1
ATOM 744 O O . HIS A 1 97 ? -8.615 0.705 4.476 1.00 84.81 97 HIS A O 1
ATOM 750 N N . ASP A 1 98 ? -6.627 1.689 4.076 1.00 85.69 98 ASP A N 1
ATOM 751 C CA . ASP A 1 98 ? -6.637 1.530 2.627 1.00 85.69 98 ASP A CA 1
ATOM 752 C C . ASP A 1 98 ? -5.265 1.082 2.116 1.00 85.69 98 ASP A C 1
ATOM 754 O O . ASP A 1 98 ? -4.239 1.235 2.787 1.00 85.69 98 ASP A O 1
ATOM 758 N N . VAL A 1 99 ? -5.260 0.489 0.924 1.00 88.06 99 VAL A N 1
ATOM 759 C CA . VAL A 1 99 ? -4.040 0.227 0.158 1.00 88.06 99 VAL A CA 1
ATOM 760 C C . VAL A 1 99 ? -4.142 0.927 -1.186 1.00 88.06 99 VAL A C 1
ATOM 762 O O . VAL A 1 99 ? -4.991 0.577 -2.006 1.00 88.06 99 VAL A O 1
ATOM 765 N N . GLY A 1 100 ? -3.251 1.883 -1.423 1.00 86.44 100 GLY A N 1
ATOM 766 C CA . GLY A 1 100 ? -3.117 2.610 -2.678 1.00 86.44 100 GLY A CA 1
ATOM 767 C C . GLY A 1 100 ? -1.961 2.096 -3.532 1.00 86.44 100 GLY A C 1
ATOM 768 O O . GLY A 1 100 ? -0.866 1.856 -3.023 1.00 86.44 100 GLY A O 1
ATOM 769 N N . VAL A 1 101 ? -2.176 1.984 -4.842 1.00 87.25 101 VAL A N 1
ATOM 770 C CA . VAL A 1 101 ? -1.135 1.732 -5.848 1.00 87.25 101 VAL A CA 1
ATOM 771 C C . VAL A 1 101 ? -1.052 2.932 -6.782 1.00 87.25 101 VAL A C 1
ATOM 773 O O . VAL A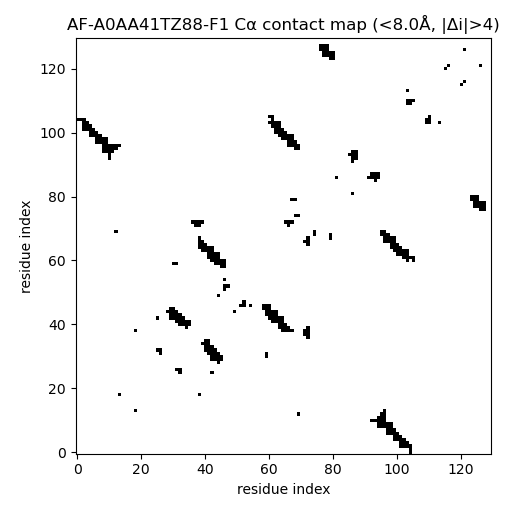 1 101 ? -2.049 3.329 -7.379 1.00 87.25 101 VAL A O 1
ATOM 776 N N . ILE A 1 102 ? 0.141 3.506 -6.921 1.00 83.69 102 ILE A N 1
ATOM 777 C CA . ILE A 1 102 ? 0.384 4.744 -7.665 1.00 83.69 102 ILE A CA 1
ATOM 778 C C . ILE A 1 102 ? 1.425 4.474 -8.746 1.00 83.69 102 ILE A C 1
ATOM 780 O O . ILE A 1 102 ? 2.562 4.117 -8.437 1.00 83.69 102 ILE A O 1
ATOM 784 N N . ALA A 1 103 ? 1.065 4.680 -10.012 1.00 84.19 103 ALA A N 1
ATOM 785 C CA . ALA A 1 103 ? 2.030 4.664 -11.109 1.00 84.19 103 ALA A CA 1
ATOM 786 C C . ALA A 1 103 ? 2.769 6.010 -11.166 1.00 84.19 103 ALA A C 1
ATOM 788 O O . ALA A 1 103 ? 2.144 7.056 -11.354 1.00 84.19 103 ALA A O 1
ATOM 789 N N . LYS A 1 104 ? 4.098 6.003 -11.020 1.00 75.56 104 LYS A N 1
ATOM 790 C CA . LYS A 1 104 ? 4.903 7.234 -11.047 1.00 75.56 104 LYS A CA 1
ATOM 791 C C . LYS A 1 104 ? 5.253 7.589 -12.497 1.00 75.56 104 LYS A C 1
ATOM 793 O O . LYS A 1 104 ? 5.634 6.722 -13.285 1.00 75.56 104 LYS A O 1
ATOM 798 N N . ASP A 1 105 ? 5.120 8.865 -12.869 1.00 64.44 105 ASP A N 1
ATOM 799 C CA . ASP A 1 105 ? 5.546 9.315 -14.201 1.00 64.44 105 ASP A CA 1
ATOM 800 C C . ASP A 1 105 ? 7.087 9.383 -14.263 1.00 64.44 105 ASP A C 1
ATOM 802 O O . ASP A 1 105 ? 7.772 9.612 -13.270 1.00 64.44 105 ASP A O 1
ATOM 806 N N . TRP A 1 106 ? 7.647 9.167 -15.447 1.00 50.97 106 TRP A N 1
ATOM 807 C CA . TRP A 1 106 ? 9.079 8.916 -15.678 1.00 50.97 106 TRP A CA 1
ATOM 808 C C . TRP A 1 106 ? 9.968 10.169 -15.742 1.00 50.97 106 TRP A C 1
ATOM 810 O O . TRP A 1 106 ? 11.135 10.088 -16.135 1.00 50.97 106 TRP A O 1
ATOM 820 N N . SER A 1 107 ? 9.443 11.363 -15.462 1.00 44.38 107 SER A N 1
ATOM 821 C CA . SER A 1 107 ? 10.277 12.566 -15.498 1.00 44.38 107 SER A CA 1
ATOM 822 C C . SER A 1 107 ? 11.210 12.579 -14.283 1.00 44.38 107 SER A C 1
ATOM 824 O O . SER A 1 107 ? 10.811 12.252 -13.174 1.00 44.38 107 SER A O 1
ATOM 826 N N . ARG A 1 108 ? 12.475 12.973 -14.472 1.00 39.22 108 ARG A N 1
ATOM 827 C CA . ARG A 1 108 ? 13.469 13.088 -13.384 1.00 39.22 108 ARG A CA 1
ATOM 828 C C . ARG A 1 108 ? 12.976 13.979 -12.230 1.00 39.22 108 ARG A C 1
ATOM 830 O O . ARG A 1 108 ? 13.345 13.754 -11.089 1.00 39.22 108 ARG A O 1
ATOM 837 N N . HIS A 1 109 ? 12.090 14.930 -12.541 1.00 39.41 109 HIS A N 1
ATOM 838 C CA . HIS A 1 109 ? 11.327 15.709 -11.567 1.00 39.41 109 HIS A CA 1
ATOM 839 C C . HIS A 1 109 ? 10.286 14.870 -10.818 1.00 39.41 109 HIS A C 1
ATOM 841 O O . HIS A 1 109 ? 10.169 15.023 -9.620 1.00 39.41 109 HIS A O 1
ATOM 847 N N . ALA A 1 110 ? 9.569 13.949 -11.460 1.00 42.12 110 ALA A N 1
ATOM 848 C CA . ALA A 1 110 ? 8.531 13.141 -10.826 1.00 42.12 110 ALA A CA 1
ATOM 849 C C . ALA A 1 110 ? 9.048 12.095 -9.827 1.00 42.12 110 ALA A C 1
ATOM 851 O O . ALA A 1 110 ? 8.258 11.665 -8.999 1.00 42.12 110 ALA A O 1
ATOM 852 N N . ILE A 1 111 ? 10.328 11.704 -9.828 1.00 40.19 111 ILE A N 1
ATOM 853 C CA . ILE A 1 111 ? 10.878 10.835 -8.765 1.00 40.19 111 ILE A CA 1
ATOM 854 C C . ILE A 1 111 ? 11.072 11.646 -7.475 1.00 40.19 111 ILE A C 1
ATOM 856 O O . ILE A 1 111 ? 10.558 11.256 -6.428 1.00 40.19 111 ILE A O 1
ATOM 860 N N . GLU A 1 112 ? 11.691 12.827 -7.567 1.00 34.16 112 GLU A N 1
ATOM 861 C CA . GLU A 1 112 ? 11.807 13.767 -6.442 1.00 34.16 112 GLU A CA 1
ATOM 862 C C . GLU A 1 112 ? 10.442 14.334 -6.038 1.00 34.16 112 GLU A C 1
ATOM 864 O O . GLU A 1 112 ? 10.155 14.435 -4.852 1.00 34.16 112 GLU A O 1
ATOM 869 N N . THR A 1 113 ? 9.547 14.622 -6.987 1.00 39.59 113 THR A N 1
ATOM 870 C CA . THR A 1 113 ? 8.163 15.033 -6.720 1.00 39.59 113 THR A CA 1
ATOM 871 C C . THR A 1 113 ? 7.299 13.869 -6.260 1.00 39.59 113 THR A C 1
ATOM 873 O O . THR A 1 113 ? 6.299 14.145 -5.641 1.00 39.59 113 THR A O 1
ATOM 876 N N . SER A 1 114 ? 7.633 12.591 -6.472 1.00 40.72 114 SER A N 1
ATOM 877 C CA . SER A 1 114 ? 6.881 11.467 -5.876 1.00 40.72 114 SER A CA 1
ATOM 878 C C . SER A 1 114 ? 7.344 11.174 -4.458 1.00 40.72 114 SER A C 1
ATOM 880 O O . SER A 1 114 ? 6.518 10.829 -3.633 1.00 40.72 114 SER A O 1
ATOM 882 N N . GLN A 1 115 ? 8.626 11.359 -4.137 1.00 40.22 115 GLN A N 1
ATOM 883 C CA . GLN A 1 115 ? 9.097 11.336 -2.745 1.00 40.22 115 GLN A CA 1
ATOM 884 C C . GLN A 1 115 ? 8.610 12.571 -1.981 1.00 40.22 115 GLN A C 1
ATOM 886 O O . GLN A 1 115 ? 8.148 12.472 -0.846 1.00 40.22 115 GLN A O 1
ATOM 891 N N . THR A 1 116 ? 8.618 13.732 -2.642 1.00 36.31 116 THR A N 1
ATOM 892 C CA . THR A 1 116 ? 8.019 14.960 -2.116 1.00 36.31 116 THR A CA 1
ATOM 893 C C . THR A 1 116 ? 6.501 14.846 -2.096 1.00 36.31 116 THR A C 1
ATOM 895 O O . THR A 1 116 ? 5.944 15.238 -1.104 1.00 36.31 116 THR A O 1
ATOM 898 N N . ALA A 1 117 ? 5.819 14.196 -3.041 1.00 38.12 117 ALA A N 1
ATOM 899 C CA . ALA A 1 117 ? 4.377 13.922 -2.991 1.00 38.12 117 ALA A CA 1
ATOM 900 C C . ALA A 1 117 ? 4.025 12.709 -2.131 1.00 38.12 117 ALA A C 1
ATOM 902 O O . ALA A 1 117 ? 2.860 12.528 -1.859 1.00 38.12 117 ALA A O 1
ATOM 903 N N . CYS A 1 118 ? 4.966 11.896 -1.654 1.00 38.50 118 CYS A N 1
ATOM 904 C CA . CYS A 1 118 ? 4.748 10.992 -0.522 1.00 38.50 118 CYS A CA 1
ATOM 905 C C . CYS A 1 118 ? 4.903 11.745 0.813 1.00 38.50 118 CYS A C 1
ATOM 907 O O . CYS A 1 118 ? 4.255 11.365 1.788 1.00 38.50 118 CYS A O 1
ATOM 909 N N . ARG A 1 119 ? 5.699 12.830 0.837 1.00 40.06 119 ARG A N 1
ATOM 910 C CA . ARG A 1 119 ? 5.759 13.848 1.911 1.00 40.06 119 ARG A CA 1
ATOM 911 C C . ARG A 1 119 ? 4.626 14.890 1.850 1.00 40.06 119 ARG A C 1
ATOM 913 O O . ARG A 1 119 ? 4.263 15.462 2.866 1.00 40.06 119 ARG A O 1
ATOM 920 N N . GLU A 1 120 ? 4.071 15.126 0.669 1.00 37.66 120 GLU A N 1
ATOM 921 C CA . GLU A 1 120 ? 3.117 16.175 0.302 1.00 37.66 120 GLU A CA 1
ATOM 922 C C . GLU A 1 120 ? 1.884 15.554 -0.375 1.00 37.66 120 GLU A C 1
ATOM 924 O O . GLU A 1 120 ? 1.195 16.263 -1.107 1.00 37.66 120 GLU A O 1
ATOM 929 N N . ASN A 1 121 ? 1.542 14.270 -0.133 1.00 40.06 121 ASN A N 1
ATOM 930 C CA . ASN A 1 121 ? 0.294 13.636 -0.627 1.00 40.06 121 ASN A CA 1
ATOM 931 C C . ASN A 1 121 ? -0.938 14.176 0.123 1.00 40.06 121 ASN A C 1
ATOM 933 O O . ASN A 1 121 ? -1.829 13.465 0.573 1.00 40.06 121 ASN A O 1
ATOM 937 N N . THR A 1 122 ? -0.986 15.494 0.229 1.00 39.34 122 THR A N 1
ATOM 938 C CA . THR A 1 122 ? -2.034 16.372 0.729 1.00 39.34 122 THR A CA 1
ATOM 939 C C . THR A 1 122 ? -3.269 16.390 -0.173 1.00 39.34 122 THR A C 1
ATOM 941 O O . THR A 1 122 ? -4.248 17.056 0.147 1.00 39.34 122 THR A O 1
ATOM 944 N N . GLY A 1 123 ? -3.273 15.636 -1.280 1.00 33.34 123 GLY A N 1
ATOM 945 C CA . GLY A 1 123 ? -4.490 15.350 -2.045 1.00 33.34 123 GLY A CA 1
ATOM 946 C C . GLY A 1 123 ? -5.365 14.262 -1.413 1.00 33.34 123 GLY A C 1
ATOM 947 O O . GLY A 1 123 ? -6.573 14.237 -1.654 1.00 33.34 123 GLY A O 1
ATOM 948 N N . TYR A 1 124 ? -4.772 13.388 -0.591 1.00 38.12 124 TYR A N 1
ATOM 949 C CA . TYR A 1 124 ? -5.435 12.198 -0.050 1.00 38.12 124 TYR A CA 1
ATOM 950 C C . TYR A 1 124 ? -5.515 12.158 1.469 1.00 38.12 124 TYR A C 1
ATOM 952 O O . TYR A 1 124 ? -6.141 11.269 2.025 1.00 38.12 124 TYR A O 1
ATOM 960 N N . LEU A 1 125 ? -4.951 13.141 2.158 1.00 42.22 125 LEU A N 1
ATOM 961 C CA . LEU A 1 125 ? -5.056 13.229 3.601 1.00 42.22 125 LEU A CA 1
ATOM 962 C C . LEU A 1 125 ? -5.290 14.679 3.998 1.00 42.22 125 LEU A C 1
ATOM 964 O O . LEU A 1 125 ? -4.603 15.585 3.512 1.00 42.22 125 LEU A O 1
ATOM 968 N N . ARG A 1 126 ? -6.275 14.919 4.866 1.00 42.28 126 ARG A N 1
ATOM 969 C CA . ARG A 1 126 ? -6.493 16.270 5.387 1.00 42.28 126 ARG A CA 1
ATOM 970 C C . ARG A 1 126 ? -5.460 16.546 6.481 1.00 42.28 126 ARG A C 1
ATOM 972 O O . ARG A 1 126 ? -5.251 15.686 7.335 1.00 42.28 126 ARG A O 1
ATOM 979 N N . PRO A 1 127 ? -4.830 17.733 6.499 1.00 44.91 127 PRO A N 1
ATOM 980 C CA . PRO A 1 127 ? -4.031 18.144 7.645 1.00 44.91 127 PRO A CA 1
ATOM 981 C C . PRO A 1 127 ? -4.909 18.136 8.899 1.00 44.91 127 PRO A C 1
ATOM 983 O O . PRO A 1 127 ? -6.019 18.686 8.865 1.00 44.91 127 PRO A O 1
ATOM 986 N N . ARG A 1 128 ? -4.423 17.557 10.005 1.00 41.56 128 ARG A N 1
ATOM 987 C CA . ARG A 1 128 ? -5.086 17.729 11.305 1.00 41.56 128 ARG A CA 1
ATOM 988 C C . ARG A 1 128 ? -5.174 19.221 11.619 1.00 41.56 128 ARG A C 1
ATOM 990 O O . ARG A 1 128 ? -4.170 19.932 11.566 1.00 41.56 128 ARG A O 1
ATOM 997 N N . ARG A 1 129 ? -6.379 19.716 11.915 1.00 47.91 129 ARG A N 1
ATOM 998 C CA . ARG A 1 129 ? -6.526 21.066 12.474 1.00 47.91 129 ARG A CA 1
ATOM 999 C C . ARG A 1 129 ? -6.038 21.057 13.931 1.00 47.91 129 ARG A C 1
ATOM 1001 O O . ARG A 1 129 ? -6.251 20.045 14.597 1.00 47.91 129 ARG A O 1
ATOM 1008 N N . PRO A 1 130 ? -5.384 22.139 14.392 1.00 47.91 130 PRO A N 1
ATOM 1009 C CA . PRO A 1 130 ? -4.985 22.285 15.789 1.00 47.91 130 PRO A CA 1
ATOM 1010 C C . PRO A 1 130 ? -6.188 22.301 16.737 1.00 47.91 130 PRO A C 1
ATOM 1012 O O . PRO A 1 130 ? -7.288 22.714 16.294 1.00 47.91 130 PRO A O 1
#

Organism: NCBI:txid2908204

Secondary structure (DSSP, 8-state):
-PPPEEEEEESS---HHHHHHHHHHHHHH-SEEEEEETTEEEEEE-GGGGT----SS-SPEEEEEEEEBTTBS-TTTEEETTTTS--HHHHSS---EEEEEEEPP-SHHHHHHHHHHHH--TTTEEEPP-

pLDDT: mean 73.7, std 19.9, range [33.34, 97.69]

Radius of gyration: 15.69 Å; Cα contacts (8 Å, |Δi|>4): 200; chains: 1; bounding box: 38×34×43 Å

InterPro domains:
  IPR045948 Protein of unknown function DUF6368 [PF19895] (5-103)

Mean predicted aligned error: 10.26 Å

Nearest PDB structures (foldseek):
  6iv6-assembly1_A  TM=3.134E-01  e=3.046E+00  Moraxella bovoculi
  8y09-assembly2_E  TM=3.323E-01  e=4.090E+00  Lachnospiraceae bacterium ND2006
  8y09-assembly1_A  TM=2.991E-01  e=6.557E+00  Lachnospiraceae bacterium ND2006
  7v21-assembly1_D  TM=3.321E-01  e=8.806E+00  Homo sapiens

Foldseek 3Di:
DPKDKDKDFDQDDQDPVNLVVVQVVQVVQFPDWDDPDRQKIKGWHACVSVVNPDDPDDGTFIKIKGKDAPPGQPPVWFAAQCPVPDCCVPPVHRGGIMIMMIGFDDDPVRVVVVVVCSVVVCVGTPTDDD

Sequence (130 aa):
MRSGSEGIELAGAVADAELDRLRLFLRGVSDRFEEERRGSFDLGVVPERLGVLDSDRDGLRPFAVVVSGPAFGDEDVFEAQHADMDLRPFIGFAPTHDVGVIAKDWSRHAIETSQTACRENTGYLRPRRP